Protein AF-A0AAJ6JQ63-F1 (afdb_monomer_lite)

pLDDT: mean 94.42, std 5.03, range [68.62, 98.69]

Foldseek 3Di:
DAAEAEEAEAEAPVCCVPVVVVQCVVLVVVDDVSNVVNVVRHPPDDVVVVVCVVVVHPYYDYDYDPPPNPSDDDDDD

Structure (mmCIF, N/CA/C/O backbone):
data_AF-A0AAJ6JQ63-F1
#
_entry.id   AF-A0AAJ6JQ63-F1
#
loop_
_atom_site.group_PDB
_atom_site.id
_atom_site.type_symbol
_atom_site.label_atom_id
_atom_site.label_alt_id
_atom_site.label_comp_id
_atom_site.label_asym_id
_atom_site.label_entity_id
_atom_site.label_seq_id
_atom_site.pdbx_PDB_ins_code
_atom_site.Cartn_x
_atom_site.Cartn_y
_atom_site.Cartn_z
_atom_site.occupancy
_atom_site.B_iso_or_equiv
_atom_site.auth_seq_id
_atom_site.auth_comp_id
_atom_site.auth_asym_id
_atom_site.auth_atom_id
_atom_site.pdbx_PDB_model_num
ATOM 1 N N . MET A 1 1 ? -18.678 4.180 16.778 1.00 89.31 1 MET A N 1
ATOM 2 C CA . MET A 1 1 ? -18.806 4.106 15.305 1.00 89.31 1 MET A CA 1
ATOM 3 C C . MET A 1 1 ? -17.566 3.390 14.802 1.00 89.31 1 MET A C 1
ATOM 5 O O . MET A 1 1 ? -16.541 3.601 15.430 1.00 89.31 1 MET A O 1
ATOM 9 N N . ARG A 1 2 ? -17.658 2.525 13.784 1.00 97.12 2 ARG A N 1
ATOM 10 C CA . ARG A 1 2 ? -16.471 1.879 13.198 1.00 97.12 2 ARG A CA 1
ATOM 11 C C . ARG A 1 2 ? -16.019 2.652 11.960 1.00 97.12 2 ARG A C 1
ATOM 13 O O . ARG A 1 2 ? -16.847 2.880 11.080 1.00 97.12 2 ARG A O 1
ATOM 20 N N . THR A 1 3 ? -14.750 3.028 11.903 1.00 98.50 3 THR A N 1
ATOM 21 C CA . THR A 1 3 ? -14.098 3.691 10.771 1.00 98.50 3 THR A CA 1
ATOM 22 C C . THR A 1 3 ? -13.426 2.637 9.894 1.00 98.50 3 THR A C 1
ATOM 24 O O . THR A 1 3 ? -12.479 1.981 10.322 1.00 98.50 3 THR A O 1
ATOM 27 N N . ILE A 1 4 ? -13.919 2.474 8.666 1.00 98.62 4 ILE A N 1
ATOM 28 C CA . ILE A 1 4 ? -13.377 1.533 7.676 1.00 98.62 4 ILE A CA 1
ATOM 29 C C . ILE A 1 4 ? -12.937 2.337 6.453 1.00 98.62 4 ILE A C 1
ATOM 31 O O . ILE A 1 4 ? -13.772 3.011 5.846 1.00 98.62 4 ILE A O 1
ATOM 35 N N . THR A 1 5 ? -11.657 2.273 6.087 1.00 98.62 5 THR A N 1
ATOM 36 C CA . THR A 1 5 ? -11.133 2.932 4.879 1.00 98.62 5 THR A CA 1
ATOM 37 C C . THR A 1 5 ? -10.998 1.937 3.723 1.00 98.62 5 THR A C 1
ATOM 39 O O . THR A 1 5 ? -10.864 0.731 3.946 1.00 98.62 5 THR A O 1
ATOM 42 N N . LEU A 1 6 ? -11.132 2.420 2.481 1.00 98.56 6 LEU A N 1
ATOM 43 C CA . LEU A 1 6 ? -11.426 1.563 1.319 1.00 98.56 6 LEU A CA 1
ATOM 44 C C . LEU A 1 6 ? -10.395 1.603 0.181 1.00 98.56 6 LEU A C 1
ATOM 46 O O . LEU A 1 6 ? -10.485 0.775 -0.719 1.00 98.56 6 LEU A O 1
ATOM 50 N N . GLU A 1 7 ? -9.444 2.536 0.195 1.00 98.19 7 GLU A N 1
ATOM 51 C CA . GLU A 1 7 ? -8.479 2.738 -0.901 1.00 98.19 7 GLU A CA 1
ATOM 52 C C . GLU A 1 7 ? -7.040 2.761 -0.368 1.00 98.19 7 GLU A C 1
ATOM 54 O O . GLU A 1 7 ? -6.252 3.676 -0.609 1.00 98.19 7 GLU A O 1
ATOM 59 N N . GLU A 1 8 ? -6.709 1.755 0.438 1.00 98.38 8 GLU A N 1
ATOM 60 C CA . GLU A 1 8 ? -5.427 1.691 1.132 1.00 98.38 8 GLU A CA 1
ATOM 61 C C . GLU A 1 8 ? -4.451 0.816 0.357 1.00 98.38 8 GLU A C 1
ATOM 63 O O . GLU A 1 8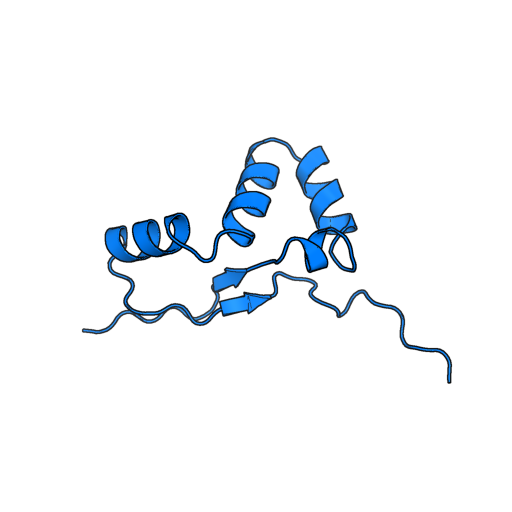 ? -4.641 -0.388 0.194 1.00 98.38 8 GLU A O 1
ATOM 68 N N . HIS A 1 9 ? -3.368 1.409 -0.123 1.00 98.00 9 HIS A N 1
ATOM 69 C CA . HIS A 1 9 ? -2.445 0.697 -0.992 1.00 98.00 9 HIS A CA 1
ATOM 70 C C . HIS A 1 9 ? -1.402 -0.101 -0.199 1.00 98.00 9 HIS A C 1
ATOM 72 O O . HIS A 1 9 ? -0.976 0.280 0.899 1.00 98.00 9 HIS A O 1
ATOM 78 N N . PHE A 1 10 ? -0.954 -1.215 -0.770 1.00 98.25 10 PHE A N 1
ATOM 79 C CA . PHE A 1 10 ? 0.212 -1.953 -0.289 1.00 98.25 10 PHE A CA 1
ATOM 80 C C . PHE A 1 10 ? 1.100 -2.418 -1.442 1.00 98.25 10 PHE A C 1
ATOM 82 O O . PHE A 1 10 ? 0.690 -2.452 -2.602 1.00 98.25 10 PHE A O 1
ATOM 89 N N . ALA A 1 11 ? 2.324 -2.807 -1.110 1.00 97.69 11 ALA A N 1
ATOM 90 C CA . ALA A 1 11 ? 3.234 -3.513 -1.995 1.00 97.69 11 ALA A CA 1
ATOM 91 C C . ALA A 1 11 ? 3.957 -4.615 -1.212 1.00 97.69 11 ALA A C 1
ATOM 93 O O . ALA A 1 11 ? 3.993 -4.607 0.015 1.00 97.69 11 ALA A O 1
ATOM 94 N N . THR A 1 12 ? 4.550 -5.574 -1.919 1.00 96.31 12 THR A N 1
ATOM 95 C CA . THR A 1 12 ? 5.472 -6.544 -1.315 1.00 96.31 12 THR A CA 1
ATOM 96 C C . THR A 1 12 ? 6.870 -6.350 -1.894 1.00 96.31 12 THR A C 1
ATOM 98 O O . THR A 1 12 ? 6.990 -5.913 -3.044 1.00 96.31 12 THR A O 1
ATOM 101 N N . PRO A 1 13 ? 7.939 -6.726 -1.168 1.00 95.38 13 PRO A N 1
ATOM 102 C CA . PRO A 1 13 ? 9.287 -6.714 -1.732 1.00 95.38 13 PRO A CA 1
ATOM 103 C C . PRO A 1 13 ? 9.380 -7.519 -3.035 1.00 95.38 13 PRO A C 1
ATOM 105 O O . PRO A 1 13 ? 9.918 -7.028 -4.019 1.00 95.38 13 PRO A O 1
ATOM 108 N N . ALA A 1 14 ? 8.750 -8.699 -3.089 1.00 95.25 14 ALA A N 1
ATOM 109 C CA . ALA A 1 14 ? 8.717 -9.534 -4.291 1.00 95.25 14 ALA A CA 1
ATOM 110 C C . ALA A 1 14 ? 8.015 -8.854 -5.481 1.00 95.25 14 ALA A C 1
ATOM 112 O O . ALA A 1 14 ? 8.445 -9.015 -6.620 1.00 95.25 14 ALA A O 1
ATOM 113 N N . PHE A 1 15 ? 6.956 -8.075 -5.234 1.00 95.81 15 PHE A N 1
ATOM 114 C CA . PHE A 1 15 ? 6.316 -7.277 -6.277 1.00 95.81 15 PHE A CA 1
ATOM 115 C C . PHE A 1 15 ? 7.238 -6.157 -6.772 1.00 95.81 15 PHE A C 1
ATOM 117 O O . PHE A 1 15 ? 7.412 -6.013 -7.980 1.00 95.81 15 PHE A O 1
ATOM 124 N N . LEU A 1 16 ? 7.854 -5.401 -5.857 1.00 95.25 16 LEU A N 1
ATOM 1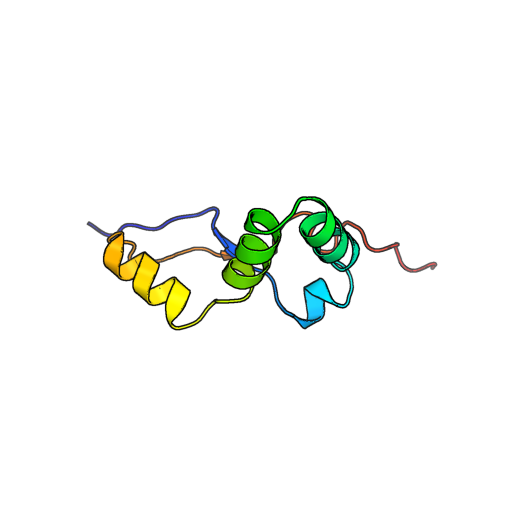25 C CA . LEU A 1 16 ? 8.749 -4.287 -6.192 1.00 95.25 16 LEU A CA 1
ATOM 126 C C . LEU A 1 16 ? 10.075 -4.733 -6.824 1.00 95.25 16 LEU A C 1
ATOM 128 O O . LEU A 1 16 ? 10.717 -3.931 -7.492 1.00 95.25 16 LEU A O 1
ATOM 132 N N . ASP A 1 17 ? 10.496 -5.979 -6.619 1.00 94.06 17 ASP A N 1
ATOM 133 C CA . ASP A 1 17 ? 11.656 -6.573 -7.296 1.00 94.06 17 ASP A CA 1
ATOM 134 C C . ASP A 1 17 ? 11.272 -7.279 -8.612 1.00 94.06 17 ASP A C 1
ATOM 136 O O . ASP A 1 17 ? 12.142 -7.636 -9.406 1.00 94.06 17 ASP A O 1
ATOM 140 N N . GLY A 1 18 ? 9.972 -7.476 -8.847 1.00 93.19 18 GLY A N 1
ATOM 141 C CA . GLY A 1 18 ? 9.412 -8.137 -10.020 1.00 93.19 18 GLY A CA 1
ATOM 142 C C . GLY A 1 18 ? 8.613 -7.164 -10.896 1.00 93.19 18 GLY A C 1
ATOM 143 O O . GLY A 1 18 ? 9.209 -6.246 -11.462 1.00 93.19 18 GLY A O 1
ATOM 144 N N . PRO A 1 19 ? 7.283 -7.345 -11.045 1.00 93.25 19 PRO A N 1
ATOM 145 C CA . PRO A 1 19 ? 6.468 -6.497 -11.918 1.00 93.25 19 PRO A CA 1
ATOM 146 C C . PRO A 1 19 ? 6.596 -4.998 -11.601 1.00 93.25 19 PRO A C 1
ATOM 148 O O . PRO A 1 19 ? 6.703 -4.191 -12.511 1.00 93.25 19 PRO A O 1
ATOM 151 N N . GLY A 1 20 ? 6.658 -4.623 -10.321 1.00 93.94 20 GLY A N 1
ATOM 152 C CA . GLY A 1 20 ? 6.739 -3.238 -9.850 1.00 93.94 20 GLY A CA 1
ATOM 153 C C . GLY A 1 20 ? 8.142 -2.621 -9.835 1.00 93.94 20 GLY A C 1
ATOM 154 O O . GLY A 1 20 ? 8.325 -1.582 -9.198 1.00 93.94 20 GLY A O 1
ATOM 155 N N . ARG A 1 21 ? 9.144 -3.229 -10.485 1.00 93.50 21 ARG A N 1
ATOM 156 C CA . ARG A 1 21 ? 10.532 -2.724 -10.457 1.00 93.50 21 ARG A CA 1
ATOM 157 C C . ARG A 1 21 ? 10.661 -1.296 -10.993 1.00 93.50 21 ARG A C 1
ATOM 159 O O . ARG A 1 21 ? 11.368 -0.486 -10.400 1.00 93.50 21 ARG A O 1
ATOM 166 N N . ASP A 1 22 ? 9.920 -0.965 -12.048 1.00 92.69 22 ASP A N 1
ATOM 167 C CA . ASP A 1 22 ? 10.006 0.344 -12.691 1.00 92.69 22 ASP A CA 1
ATOM 168 C C . ASP A 1 22 ? 9.444 1.431 -11.750 1.00 92.69 22 ASP A C 1
ATOM 170 O O . ASP A 1 22 ? 10.021 2.511 -11.631 1.00 92.69 22 ASP A O 1
ATOM 174 N N . LEU A 1 23 ? 8.393 1.115 -10.975 1.00 91.94 23 LEU A N 1
ATOM 175 C CA . LEU A 1 23 ? 7.865 1.982 -9.910 1.00 91.94 23 LEU A CA 1
ATOM 176 C C . LEU A 1 23 ? 8.921 2.234 -8.820 1.00 91.94 23 LEU A C 1
ATOM 178 O O . LEU A 1 23 ? 9.121 3.373 -8.389 1.00 91.94 23 LEU A O 1
ATOM 182 N N . LYS A 1 24 ? 9.627 1.181 -8.389 1.00 92.38 24 LYS A N 1
ATOM 183 C CA . LYS A 1 24 ? 10.710 1.279 -7.398 1.00 92.38 24 LYS A CA 1
ATOM 184 C C . LYS A 1 24 ? 11.864 2.152 -7.907 1.00 92.38 24 LYS A C 1
ATOM 186 O O . LYS A 1 24 ? 12.415 2.946 -7.144 1.00 92.38 24 LYS A O 1
ATOM 191 N N . GLU A 1 25 ? 12.237 2.020 -9.177 1.00 92.56 25 GLU A N 1
ATOM 192 C CA . GLU A 1 25 ? 13.296 2.819 -9.805 1.00 92.56 25 GLU A CA 1
ATOM 193 C C . GLU A 1 25 ? 12.901 4.289 -9.960 1.00 92.56 25 GLU A C 1
ATOM 195 O O . GLU A 1 25 ? 13.678 5.173 -9.594 1.00 92.56 25 GLU A O 1
ATOM 200 N N . GLN A 1 26 ? 11.676 4.563 -10.414 1.00 91.44 26 GLN A N 1
ATOM 201 C CA . GLN A 1 26 ? 11.142 5.922 -10.501 1.00 91.44 26 GLN A CA 1
ATOM 202 C C . GLN A 1 26 ? 11.113 6.606 -9.131 1.00 91.44 26 GLN A C 1
ATOM 204 O O . GLN A 1 26 ? 11.537 7.755 -9.008 1.00 91.44 26 GLN A O 1
ATOM 209 N N . ALA A 1 27 ? 10.692 5.901 -8.076 1.00 92.31 27 ALA A N 1
ATOM 210 C CA . ALA A 1 27 ? 10.672 6.453 -6.723 1.00 92.31 27 ALA A CA 1
ATOM 211 C C . ALA A 1 27 ? 12.065 6.919 -6.254 1.00 92.31 27 ALA A C 1
ATOM 213 O O . ALA A 1 27 ? 12.189 7.996 -5.670 1.00 92.31 27 ALA A O 1
ATOM 214 N N . ARG A 1 28 ? 13.126 6.163 -6.573 1.00 90.81 28 ARG A N 1
ATOM 215 C CA . ARG A 1 28 ? 14.519 6.551 -6.272 1.00 90.81 28 ARG A CA 1
ATOM 216 C C . ARG A 1 28 ? 14.954 7.817 -7.010 1.00 90.81 28 ARG A C 1
ATOM 218 O O . ARG A 1 28 ? 15.704 8.618 -6.463 1.00 90.81 28 ARG A O 1
ATOM 225 N N . GLN A 1 29 ? 14.481 8.010 -8.241 1.00 92.31 29 GLN A N 1
ATOM 226 C CA . GLN A 1 29 ? 14.802 9.195 -9.044 1.00 92.31 29 GLN A CA 1
ATOM 227 C C . GLN A 1 29 ? 14.071 10.453 -8.556 1.00 92.31 29 GLN A C 1
ATOM 229 O O . GLN A 1 29 ? 14.634 11.544 -8.605 1.00 92.31 29 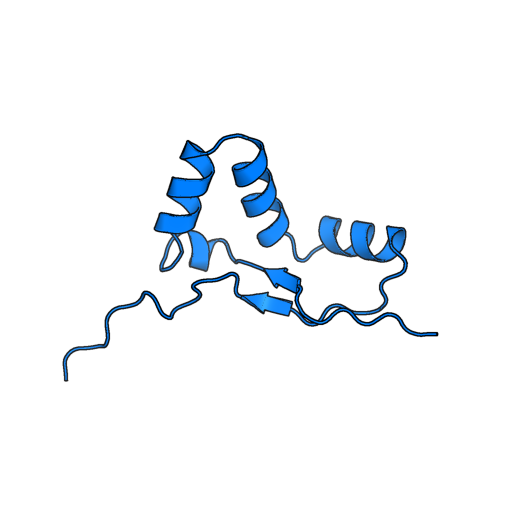GLN A O 1
ATOM 234 N N . VAL A 1 30 ? 12.833 10.310 -8.070 1.00 91.56 30 VAL A N 1
ATOM 235 C CA . VAL A 1 30 ? 12.025 11.423 -7.535 1.00 91.56 30 VAL A CA 1
ATOM 236 C C . VAL A 1 30 ? 12.571 11.920 -6.190 1.00 91.56 30 VAL A C 1
ATOM 238 O O . VAL A 1 30 ? 12.488 13.111 -5.890 1.00 91.56 30 VAL A O 1
ATOM 241 N N . GLY A 1 31 ? 13.154 11.025 -5.389 1.00 90.25 31 GLY A N 1
ATOM 242 C CA . GLY A 1 31 ? 13.894 11.368 -4.177 1.00 90.25 31 GLY A CA 1
ATOM 243 C C . GLY A 1 31 ? 13.269 10.842 -2.883 1.00 90.25 31 GLY A C 1
ATOM 244 O O . GLY A 1 31 ? 12.371 10.000 -2.875 1.00 90.25 31 GLY A O 1
ATOM 245 N N . SER A 1 32 ? 13.759 11.359 -1.753 1.00 90.25 32 SER A N 1
ATOM 246 C CA . SER A 1 32 ? 13.598 10.750 -0.421 1.00 90.25 32 SER A CA 1
ATOM 247 C C . SER A 1 32 ? 12.153 10.493 0.015 1.00 90.25 32 SER A C 1
ATOM 249 O O . SER A 1 32 ? 11.881 9.494 0.681 1.00 90.25 32 SER A O 1
ATOM 251 N N . ARG A 1 33 ? 11.208 11.360 -0.369 1.00 92.38 33 ARG A N 1
ATOM 252 C CA . ARG A 1 33 ? 9.787 11.190 -0.031 1.00 92.38 33 ARG A CA 1
ATOM 253 C C . ARG A 1 33 ? 9.153 10.008 -0.763 1.00 92.38 33 ARG A C 1
ATOM 255 O O . ARG A 1 33 ? 8.374 9.278 -0.159 1.00 92.38 33 ARG A O 1
ATOM 262 N N . ALA A 1 34 ? 9.482 9.815 -2.037 1.00 92.62 34 ALA A N 1
ATOM 263 C CA . ALA A 1 34 ? 8.964 8.692 -2.811 1.00 92.62 34 ALA A CA 1
ATOM 264 C C . ALA A 1 34 ? 9.582 7.368 -2.336 1.00 92.62 34 ALA A C 1
ATOM 266 O O . ALA A 1 34 ? 8.885 6.362 -2.239 1.00 92.62 34 ALA A O 1
ATOM 267 N N . GLU A 1 35 ? 10.855 7.373 -1.937 1.00 91.56 35 GLU A N 1
ATOM 268 C CA . GLU A 1 35 ? 11.470 6.203 -1.302 1.00 91.56 35 GLU A CA 1
ATOM 269 C C . GLU A 1 35 ? 10.834 5.850 0.046 1.00 91.56 35 GLU A C 1
ATOM 271 O O . GLU A 1 35 ? 10.656 4.669 0.342 1.00 91.56 35 GLU A O 1
ATOM 276 N N . GLN A 1 36 ? 10.487 6.852 0.865 1.00 94.44 36 GLN A N 1
ATOM 277 C CA . GLN A 1 36 ? 9.752 6.613 2.108 1.00 94.44 36 GLN A CA 1
ATOM 278 C C . GLN A 1 36 ? 8.384 5.997 1.819 1.00 94.44 36 GLN A C 1
ATOM 280 O O . GLN A 1 36 ? 8.055 4.986 2.425 1.00 94.44 36 GLN A O 1
ATOM 285 N N . LEU A 1 37 ? 7.651 6.518 0.831 1.00 94.25 37 LEU A N 1
ATOM 286 C CA . LEU A 1 37 ? 6.373 5.939 0.419 1.00 94.25 37 LEU A CA 1
ATOM 287 C C . LEU A 1 37 ? 6.513 4.461 0.022 1.00 94.25 37 LEU A C 1
ATOM 289 O O . LEU A 1 37 ? 5.687 3.646 0.413 1.00 94.25 37 LEU A O 1
ATOM 293 N N . MET A 1 38 ? 7.569 4.082 -0.707 1.00 95.00 38 MET A N 1
ATOM 294 C CA . MET A 1 38 ? 7.804 2.671 -1.051 1.00 95.00 38 MET A CA 1
ATOM 295 C C . MET A 1 38 ? 8.048 1.793 0.183 1.00 95.00 38 MET A C 1
ATOM 297 O O . MET A 1 38 ? 7.622 0.637 0.200 1.00 95.00 38 MET A O 1
ATOM 301 N N . ARG A 1 39 ? 8.717 2.326 1.216 1.00 94.69 39 ARG A N 1
ATOM 302 C CA . ARG A 1 39 ? 8.883 1.628 2.501 1.00 94.69 39 ARG A CA 1
ATOM 303 C C . ARG A 1 39 ? 7.543 1.472 3.217 1.00 94.69 39 ARG A C 1
ATOM 305 O O . ARG A 1 39 ? 7.217 0.360 3.617 1.00 94.69 39 ARG A O 1
ATOM 312 N N . ASP A 1 40 ? 6.753 2.539 3.292 1.00 96.50 40 ASP A N 1
ATOM 313 C CA . ASP A 1 40 ? 5.446 2.545 3.962 1.00 96.50 40 ASP A CA 1
ATOM 314 C C . ASP A 1 40 ? 4.434 1.613 3.262 1.00 96.50 40 ASP A C 1
ATOM 316 O O . ASP A 1 40 ? 3.642 0.930 3.910 1.00 96.50 40 ASP A O 1
ATOM 320 N N . LEU A 1 41 ? 4.487 1.508 1.927 1.00 97.31 41 LEU A N 1
ATOM 321 C CA . LEU A 1 41 ? 3.679 0.548 1.164 1.00 97.31 41 LEU A CA 1
ATOM 322 C C . LEU A 1 41 ? 4.006 -0.909 1.515 1.00 97.31 41 LEU A C 1
ATOM 324 O O . LEU A 1 41 ? 3.116 -1.757 1.442 1.00 97.31 41 LEU A O 1
ATOM 328 N N . CYS A 1 42 ? 5.262 -1.204 1.864 1.00 97.81 42 CYS A N 1
ATOM 329 C CA . CYS A 1 42 ? 5.702 -2.548 2.244 1.00 97.81 42 CYS A CA 1
ATOM 330 C C . CYS A 1 42 ? 5.445 -2.874 3.719 1.00 97.81 42 CYS A C 1
ATOM 332 O O . CYS A 1 42 ? 5.467 -4.049 4.088 1.00 97.81 42 CYS A O 1
ATOM 334 N N . ASP A 1 43 ? 5.221 -1.864 4.560 1.00 97.88 43 ASP A N 1
ATOM 335 C CA . ASP A 1 43 ? 4.905 -2.066 5.965 1.00 97.88 43 ASP A CA 1
ATOM 336 C C . ASP A 1 43 ? 3.401 -2.300 6.148 1.00 97.88 43 ASP A C 1
ATOM 338 O O . ASP A 1 43 ? 2.585 -1.379 6.175 1.00 97.88 43 ASP A O 1
ATOM 342 N N . LEU A 1 44 ? 3.030 -3.575 6.247 1.00 96.12 44 LEU A N 1
ATOM 343 C CA . LEU A 1 44 ? 1.692 -4.021 6.645 1.00 96.12 44 LEU A CA 1
ATOM 344 C C . LEU A 1 44 ? 1.610 -4.369 8.140 1.00 96.12 44 LEU A C 1
ATOM 346 O O . LEU A 1 44 ? 0.561 -4.812 8.604 1.00 96.12 44 LEU A O 1
ATOM 350 N N . GLY A 1 45 ? 2.724 -4.241 8.866 1.00 96.50 45 GLY A N 1
ATOM 351 C CA . GLY A 1 45 ? 2.867 -4.668 10.248 1.00 96.50 45 GLY A CA 1
ATOM 352 C C . GLY A 1 45 ? 2.729 -3.509 11.228 1.00 96.50 45 GLY A C 1
ATOM 353 O O . GLY A 1 45 ? 1.816 -2.689 11.135 1.00 96.50 45 GLY A O 1
ATOM 354 N N . GLU A 1 46 ? 3.635 -3.467 12.203 1.00 97.81 46 GLU A N 1
ATOM 355 C CA . GLU A 1 46 ? 3.542 -2.591 13.373 1.00 97.81 46 GLU A CA 1
ATOM 356 C C . GLU A 1 46 ? 3.437 -1.103 13.023 1.00 97.81 46 GLU A C 1
ATOM 358 O O . GLU A 1 46 ? 2.649 -0.397 13.653 1.00 97.81 46 GLU A O 1
ATOM 363 N N . GLY A 1 47 ? 4.176 -0.614 12.021 1.00 97.62 47 GLY A N 1
ATOM 364 C CA . GLY A 1 47 ? 4.153 0.810 11.689 1.00 97.62 47 GLY A CA 1
ATOM 365 C C . GLY A 1 47 ? 2.813 1.245 11.100 1.00 97.62 47 GLY A C 1
ATOM 366 O O . GLY A 1 47 ? 2.277 2.277 11.510 1.00 97.62 47 GLY A O 1
ATOM 367 N N . ARG A 1 48 ? 2.212 0.434 10.219 1.00 98.12 48 ARG A N 1
ATOM 368 C CA . ARG A 1 48 ? 0.863 0.698 9.692 1.00 98.12 48 ARG A CA 1
ATOM 369 C C . ARG A 1 48 ? -0.201 0.617 10.781 1.00 98.12 48 ARG A C 1
ATOM 371 O O . ARG A 1 48 ? -1.031 1.519 10.870 1.00 98.12 48 ARG A O 1
ATOM 378 N N . ILE A 1 49 ? -0.161 -0.406 11.635 1.00 98.44 49 ILE A N 1
ATOM 379 C CA . ILE A 1 49 ? -1.132 -0.550 12.731 1.00 98.44 49 ILE A CA 1
ATOM 380 C C . ILE A 1 49 ? -1.037 0.626 13.715 1.00 98.44 49 ILE A C 1
ATOM 382 O O . ILE A 1 49 ? -2.060 1.207 14.059 1.00 98.44 49 ILE A O 1
ATOM 386 N N . ALA A 1 50 ? 0.168 1.073 14.081 1.00 98.50 50 ALA A N 1
ATOM 387 C CA . ALA A 1 50 ? 0.338 2.232 14.961 1.00 98.50 50 ALA A CA 1
ATOM 388 C C . ALA A 1 50 ? -0.228 3.534 14.357 1.00 98.50 50 ALA A C 1
ATOM 390 O O . ALA A 1 50 ? -0.794 4.371 15.072 1.00 98.50 50 ALA A O 1
ATOM 391 N N . GLN A 1 51 ? -0.099 3.718 13.038 1.00 98.06 51 GLN A N 1
ATOM 392 C CA . GLN A 1 51 ? -0.728 4.840 12.333 1.00 98.06 51 GLN A CA 1
ATOM 393 C C . GLN A 1 51 ? -2.257 4.721 12.321 1.00 98.06 51 GLN A C 1
ATOM 395 O O . GLN A 1 51 ? -2.937 5.721 12.555 1.00 98.06 51 GLN A O 1
ATOM 400 N N . MET A 1 52 ? -2.799 3.516 12.107 1.00 98.56 52 MET A N 1
ATOM 401 C CA . MET A 1 52 ? -4.241 3.257 12.182 1.00 98.56 52 MET A CA 1
ATOM 402 C C . MET A 1 52 ? -4.798 3.568 13.577 1.00 98.56 52 MET A C 1
ATOM 404 O O . MET A 1 52 ? -5.795 4.283 13.680 1.00 98.56 52 MET A O 1
ATOM 408 N N . ASP A 1 53 ? -4.116 3.125 14.637 1.00 98.62 53 ASP A N 1
ATOM 409 C CA . ASP A 1 53 ? -4.492 3.391 16.030 1.00 98.62 53 ASP A CA 1
ATOM 410 C C . ASP A 1 53 ? -4.496 4.895 16.332 1.00 98.62 53 ASP A C 1
ATOM 412 O O . ASP A 1 53 ? -5.449 5.426 16.904 1.00 98.62 53 ASP A O 1
ATOM 416 N N . THR A 1 54 ? -3.456 5.610 15.887 1.00 98.50 54 THR A N 1
ATOM 417 C CA . THR A 1 54 ? -3.343 7.068 16.060 1.00 98.50 54 THR A CA 1
ATOM 418 C C . THR A 1 54 ? -4.459 7.818 15.325 1.00 98.50 54 THR A C 1
ATOM 420 O O . THR A 1 54 ? -4.950 8.836 15.813 1.00 98.50 54 THR A O 1
ATOM 423 N N . ALA A 1 55 ? -4.871 7.323 14.155 1.00 98.19 55 ALA A N 1
ATOM 424 C CA . ALA A 1 55 ? -5.918 7.921 13.331 1.00 98.19 55 ALA A CA 1
ATOM 425 C C . ALA A 1 55 ? -7.347 7.493 13.725 1.00 98.19 55 ALA A C 1
ATOM 427 O O . ALA A 1 55 ? -8.310 8.060 13.207 1.00 98.19 55 ALA A O 1
ATOM 428 N N . GLY A 1 56 ? -7.508 6.509 14.617 1.00 98.31 56 GLY A N 1
ATOM 429 C CA . GLY A 1 56 ? -8.815 5.942 14.961 1.00 98.31 56 GLY A CA 1
ATOM 430 C C . GLY A 1 56 ? -9.461 5.155 13.812 1.00 98.31 56 GLY A C 1
ATOM 431 O O . GLY A 1 56 ? -10.679 5.229 13.625 1.00 98.31 56 GLY A O 1
ATOM 432 N N . ILE A 1 57 ? -8.652 4.445 13.016 1.00 98.69 57 ILE A N 1
ATOM 433 C CA . ILE A 1 57 ? -9.102 3.574 11.921 1.00 98.69 57 ILE A CA 1
ATOM 434 C C . ILE A 1 57 ? -9.220 2.138 12.440 1.00 98.69 57 ILE A C 1
ATOM 436 O O . ILE A 1 57 ? -8.224 1.530 12.817 1.00 98.69 57 ILE A O 1
ATOM 440 N N . ASP A 1 58 ? -10.427 1.571 12.407 1.00 98.62 58 ASP A N 1
ATOM 441 C CA . ASP A 1 58 ? -10.679 0.204 12.881 1.00 98.62 58 ASP A CA 1
ATOM 442 C C . ASP A 1 58 ? -10.298 -0.865 11.845 1.00 98.62 58 ASP A C 1
ATOM 444 O O . ASP A 1 58 ? -9.994 -2.004 12.200 1.00 98.62 58 ASP A O 1
ATOM 448 N N . MET A 1 59 ? -10.377 -0.538 10.551 1.00 98.38 59 MET A N 1
ATOM 449 C CA . MET A 1 59 ? -10.079 -1.471 9.465 1.00 98.38 59 MET A CA 1
ATOM 450 C C . MET A 1 59 ? -9.666 -0.733 8.192 1.00 98.38 59 MET A C 1
ATOM 452 O O . MET A 1 59 ? -10.260 0.280 7.826 1.00 98.38 59 MET A O 1
ATOM 456 N N . GLN A 1 60 ? -8.701 -1.308 7.481 1.00 98.69 60 GLN A N 1
ATOM 457 C CA . GLN A 1 60 ? -8.329 -0.912 6.129 1.00 98.69 60 GLN A CA 1
ATOM 458 C C . GLN A 1 60 ? -8.651 -2.048 5.156 1.00 98.69 60 GLN A C 1
ATOM 460 O O . GLN A 1 60 ? -8.257 -3.194 5.383 1.00 98.69 60 GLN A O 1
ATOM 465 N N . VAL A 1 61 ? -9.352 -1.742 4.066 1.00 98.56 61 VAL A N 1
ATOM 466 C CA . VAL A 1 61 ? -9.432 -2.632 2.903 1.00 98.56 61 VAL A CA 1
ATOM 467 C C . VAL A 1 61 ? -8.254 -2.298 2.003 1.00 98.56 61 VAL A C 1
ATOM 469 O O . VAL A 1 61 ? -8.160 -1.181 1.496 1.00 98.56 61 VAL A O 1
ATOM 472 N N . VAL A 1 62 ? -7.344 -3.260 1.848 1.00 98.19 62 VAL A N 1
ATOM 473 C CA . VAL A 1 62 ? -6.075 -3.033 1.156 1.00 98.19 62 VAL A CA 1
ATOM 474 C C . VAL A 1 62 ? -6.075 -3.576 -0.270 1.00 98.19 62 VAL A C 1
ATOM 476 O O . VAL A 1 62 ? -6.545 -4.687 -0.527 1.00 98.19 62 VAL A O 1
ATOM 479 N N . SER A 1 63 ? -5.499 -2.809 -1.192 1.00 98.06 63 SER A N 1
ATOM 480 C CA . SER A 1 63 ? -5.318 -3.158 -2.604 1.00 98.06 63 SER A CA 1
ATOM 481 C C . SER A 1 63 ? -3.858 -3.000 -3.027 1.00 98.06 63 SER A C 1
ATOM 483 O O . SER A 1 63 ? -3.125 -2.157 -2.507 1.00 98.06 63 SER A O 1
ATOM 485 N N . LEU A 1 64 ? -3.402 -3.828 -3.969 1.00 97.6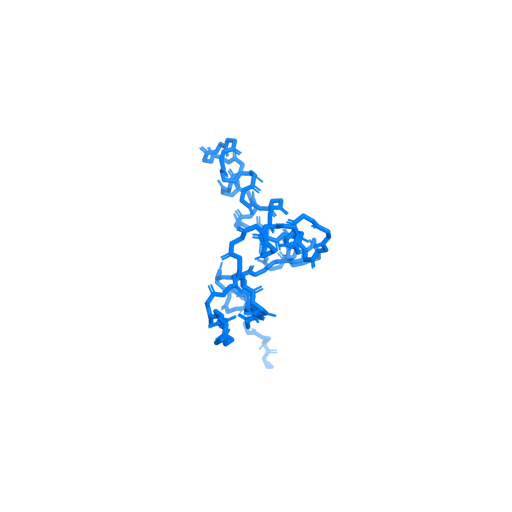9 64 LEU A N 1
ATOM 486 C CA . LEU A 1 64 ? -2.047 -3.705 -4.508 1.00 97.69 64 LEU A CA 1
ATOM 487 C C . LEU A 1 64 ? -1.877 -2.327 -5.167 1.00 97.69 64 LEU A C 1
ATOM 489 O O . LEU A 1 64 ? -2.770 -1.866 -5.876 1.00 97.69 64 LEU A O 1
ATOM 493 N N . THR A 1 65 ? -0.738 -1.675 -4.932 1.00 96.69 65 THR A N 1
ATOM 494 C CA . THR A 1 65 ? -0.431 -0.369 -5.526 1.00 96.69 65 THR A CA 1
ATOM 495 C C . THR A 1 65 ? -0.477 -0.414 -7.053 1.00 96.69 65 THR A C 1
ATOM 497 O O . THR A 1 65 ? 0.010 -1.360 -7.680 1.00 96.69 65 THR A O 1
ATOM 500 N N . ALA A 1 66 ? -1.017 0.644 -7.658 1.00 94.31 66 ALA A N 1
ATOM 501 C CA . ALA A 1 66 ? -1.015 0.805 -9.104 1.00 94.31 6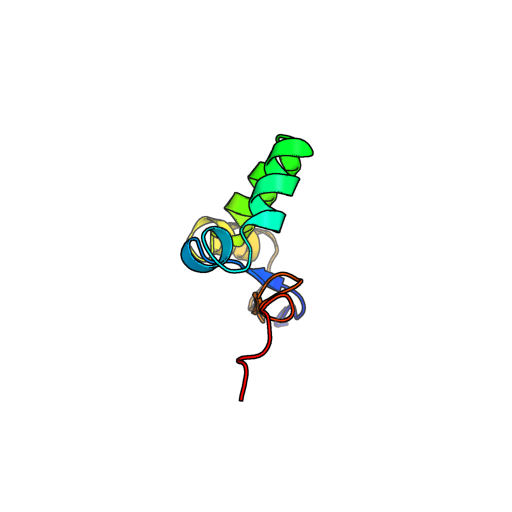6 ALA A CA 1
ATOM 502 C C . ALA A 1 66 ? 0.430 0.853 -9.654 1.00 94.31 66 ALA A C 1
ATOM 504 O O . ALA A 1 66 ? 1.324 1.368 -8.972 1.00 94.31 66 ALA A O 1
ATOM 505 N N . PRO A 1 67 ? 0.677 0.334 -10.871 1.00 93.81 67 PRO A N 1
ATOM 506 C CA . PRO A 1 67 ? -0.295 -0.227 -11.816 1.00 93.81 67 PRO A CA 1
ATOM 507 C C . PRO A 1 67 ? -0.579 -1.725 -11.609 1.00 93.81 67 PRO A C 1
ATOM 509 O O . PRO A 1 67 ? -1.087 -2.352 -12.525 1.00 93.81 67 PRO A O 1
ATOM 512 N N . GLY A 1 68 ? -0.207 -2.320 -10.470 1.00 93.69 68 GLY A N 1
ATOM 513 C CA . GLY A 1 68 ? -0.422 -3.742 -10.210 1.00 93.69 68 GLY A CA 1
ATOM 514 C C . GLY A 1 68 ? 0.338 -4.668 -11.168 1.00 93.69 68 GLY A C 1
ATOM 515 O O . GLY A 1 68 ? 1.510 -4.448 -11.488 1.00 93.69 68 GLY A O 1
ATOM 516 N N . ILE A 1 69 ? -0.313 -5.747 -11.595 1.00 92.31 69 ILE A N 1
ATOM 517 C CA . ILE A 1 69 ? 0.238 -6.720 -12.554 1.00 92.31 69 ILE A CA 1
ATOM 518 C C . ILE A 1 69 ? -0.161 -6.411 -14.000 1.00 92.31 69 ILE A C 1
ATOM 520 O O . ILE A 1 69 ? 0.269 -7.103 -14.916 1.00 92.31 69 ILE A O 1
ATOM 524 N N . GLU A 1 70 ? -0.958 -5.369 -14.216 1.00 91.81 70 GLU A N 1
ATOM 525 C CA . GLU A 1 70 ? -1.506 -4.949 -15.504 1.00 91.81 70 GLU A CA 1
ATOM 526 C C . GLU A 1 70 ? -0.411 -4.559 -16.508 1.00 91.81 70 GLU A C 1
ATOM 528 O O . GLU A 1 70 ? -0.632 -4.575 -17.714 1.00 91.81 70 GLU A O 1
ATOM 533 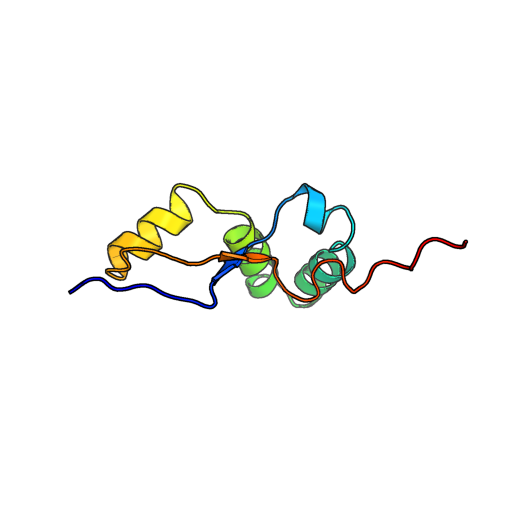N N . GLN A 1 71 ? 0.783 -4.246 -16.005 1.00 88.00 71 GLN A N 1
ATOM 534 C CA . GLN A 1 71 ? 1.994 -3.961 -16.778 1.00 88.00 71 GLN A CA 1
ATOM 535 C C . GLN A 1 71 ? 2.709 -5.208 -17.328 1.00 88.00 71 GLN A C 1
ATOM 537 O O . GLN A 1 71 ? 3.670 -5.072 -18.082 1.00 88.00 71 GLN A O 1
ATOM 542 N N . LEU A 1 72 ? 2.306 -6.418 -16.928 1.00 89.56 72 LEU A N 1
ATOM 543 C CA . LEU A 1 72 ? 2.922 -7.645 -17.424 1.00 89.56 72 LEU A CA 1
ATOM 544 C C . LEU A 1 72 ? 2.462 -7.957 -18.849 1.00 89.56 72 LEU A C 1
ATOM 546 O O . LEU A 1 72 ? 1.276 -7.881 -19.169 1.00 89.56 72 LEU A O 1
ATOM 550 N N . ASP A 1 73 ? 3.405 -8.394 -19.685 1.00 88.19 73 ASP A N 1
ATOM 551 C CA . ASP A 1 73 ? 3.092 -8.898 -21.017 1.00 88.19 73 ASP A CA 1
ATOM 552 C C . ASP A 1 73 ? 2.167 -10.119 -20.936 1.00 88.19 73 ASP A C 1
ATOM 554 O O . ASP A 1 73 ? 2.334 -11.018 -20.105 1.00 88.19 73 ASP A O 1
ATOM 558 N N . THR A 1 74 ? 1.212 -10.202 -21.861 1.00 83.38 74 THR A N 1
ATOM 559 C CA . THR A 1 74 ? 0.392 -11.405 -22.003 1.00 83.38 74 THR A CA 1
ATOM 560 C C . THR A 1 74 ? 1.259 -12.577 -22.474 1.00 83.38 74 THR A C 1
ATOM 562 O O . THR A 1 74 ? 2.018 -12.405 -23.437 1.00 83.38 74 THR A O 1
ATOM 565 N N . PRO A 1 75 ? 1.120 -13.785 -21.893 1.00 79.81 75 PRO A N 1
ATOM 566 C CA . PRO A 1 75 ? 1.811 -14.961 -22.405 1.00 79.81 75 PRO A CA 1
ATOM 567 C C . PRO A 1 75 ? 1.477 -15.165 -23.888 1.00 79.81 75 PRO A C 1
ATOM 569 O O . PRO A 1 75 ? 0.307 -15.105 -24.280 1.00 79.81 75 PRO A O 1
ATOM 572 N N . ARG A 1 76 ? 2.495 -15.412 -24.723 1.00 80.00 76 ARG A N 1
ATOM 573 C CA . ARG A 1 76 ? 2.260 -15.822 -26.114 1.00 80.00 76 ARG A CA 1
ATOM 574 C C . ARG A 1 76 ? 1.572 -17.190 -26.101 1.00 80.00 76 ARG A C 1
ATOM 576 O O . ARG A 1 76 ? 2.044 -18.093 -25.413 1.00 80.00 76 ARG A O 1
ATOM 583 N N . ARG A 1 77 ? 0.445 -17.291 -26.811 1.00 68.62 77 ARG A N 1
ATOM 584 C CA . ARG A 1 77 ? -0.286 -18.549 -27.019 1.00 68.62 77 ARG A CA 1
ATOM 585 C C . ARG A 1 77 ? 0.502 -19.515 -27.891 1.00 68.62 77 ARG A C 1
ATOM 587 O O . ARG A 1 77 ? 1.220 -19.022 -28.789 1.00 68.62 77 ARG A O 1
#

Sequence (77 aa):
MRTITLEEHFATPAFLDGPGRDLKEQARQVGSRAEQLMRDLCDLGEGRIAQMDTAGIDMQVVSLTAPGIEQLDTPRR

Radius of gyration: 14.69 Å; chains: 1; bounding box: 34×30×43 Å

Secondary structure (DSSP, 8-state):
---EEEEEEE--HHHHHTTTHHHHHHHHHH-HHHHHHHHHHH--SHHHHHHHHHHT--EEEEEEPTTTTTTSPPPP-